Protein AF-W4M467-F1 (afdb_monomer_lite)

Sequence (39 aa):
MQRCWRDLNTAAQHFMVSATAYENHGKFLLNQPDAKPFG

pLDDT: mean 79.67, std 8.58, range [56.38, 90.94]

Foldseek 3Di:
DVVVVVVVVVVCPDLCNDPVQVVLVVCVVVVPPPRDNRD

Structure (mmCIF, N/CA/C/O backbone):
data_AF-W4M467-F1
#
_entry.id   AF-W4M467-F1
#
loop_
_atom_site.group_PDB
_atom_site.id
_atom_site.type_symbol
_atom_site.label_atom_id
_atom_site.label_alt_id
_atom_site.label_comp_id
_atom_site.label_asym_id
_atom_site.label_entity_id
_atom_site.label_seq_id
_atom_site.pdbx_PDB_ins_code
_atom_site.Cartn_x
_atom_site.Cartn_y
_atom_site.Cartn_z
_atom_site.occupancy
_atom_site.B_iso_or_equiv
_atom_site.auth_seq_id
_atom_site.auth_comp_id
_atom_site.auth_asym_id
_atom_site.auth_atom_id
_atom_site.pdbx_PDB_model_num
ATOM 1 N N . MET A 1 1 ? 9.225 -6.956 -25.010 1.00 73.50 1 MET A N 1
ATOM 2 C CA . MET A 1 1 ? 8.014 -7.342 -24.247 1.00 73.50 1 MET A CA 1
ATOM 3 C C . MET A 1 1 ? 8.325 -8.032 -22.918 1.00 73.50 1 MET A C 1
ATOM 5 O O . MET A 1 1 ? 7.869 -7.528 -21.907 1.00 73.50 1 MET A O 1
ATOM 9 N N . GLN A 1 2 ? 9.135 -9.100 -22.853 1.00 87.19 2 GLN A N 1
ATOM 10 C CA . GLN A 1 2 ? 9.409 -9.830 -21.591 1.00 87.19 2 GLN A CA 1
ATOM 11 C C . GLN A 1 2 ? 9.940 -8.983 -20.417 1.00 87.19 2 GLN A C 1
ATOM 13 O O . GLN A 1 2 ? 9.681 -9.317 -19.266 1.00 87.19 2 GLN A O 1
ATOM 18 N N . ARG A 1 3 ? 10.698 -7.910 -20.681 1.00 87.81 3 ARG A N 1
ATOM 19 C CA . ARG A 1 3 ? 11.236 -7.031 -19.630 1.00 87.81 3 AR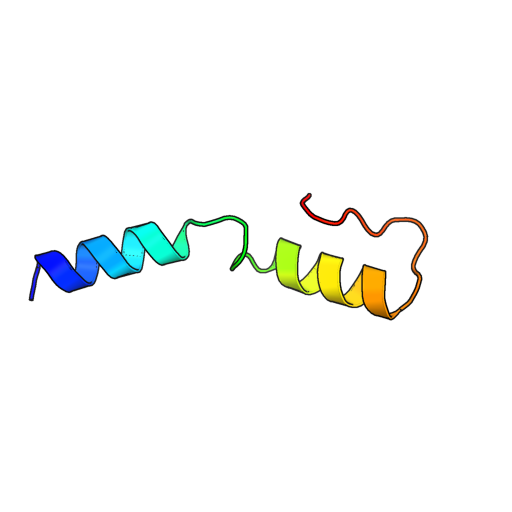G A CA 1
ATOM 20 C C . ARG A 1 3 ? 10.138 -6.198 -18.956 1.00 87.81 3 ARG A C 1
ATOM 22 O O . ARG A 1 3 ? 9.964 -6.329 -17.757 1.00 87.81 3 ARG A O 1
ATOM 29 N N . CYS A 1 4 ? 9.317 -5.486 -19.735 1.00 89.25 4 CYS A N 1
ATOM 30 C CA . CYS 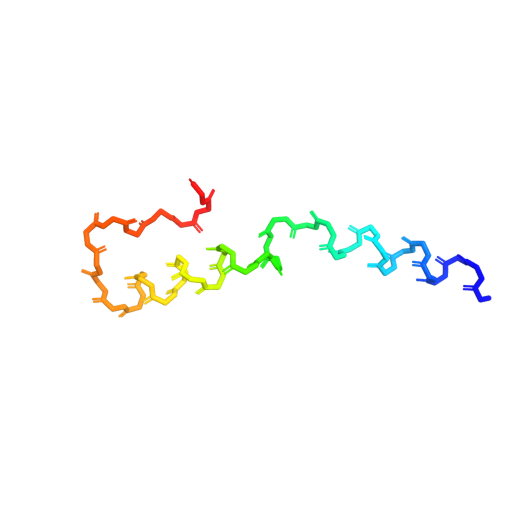A 1 4 ? 8.189 -4.703 -19.212 1.00 89.25 4 CYS A CA 1
ATOM 31 C C . CYS A 1 4 ? 7.234 -5.525 -18.341 1.00 89.25 4 CYS A C 1
ATOM 33 O O . CYS A 1 4 ? 6.787 -5.047 -17.308 1.00 89.25 4 CYS A O 1
ATOM 35 N N . TRP A 1 5 ? 6.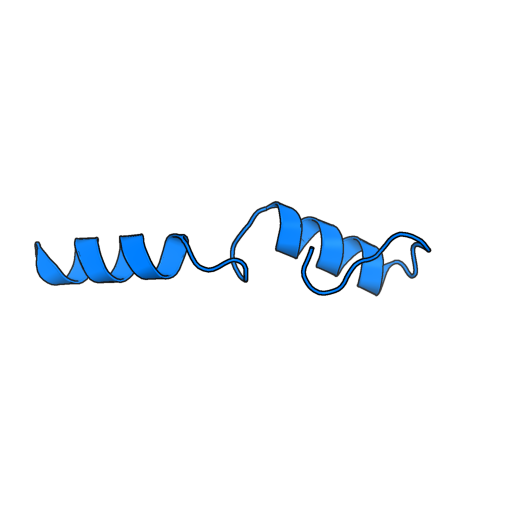938 -6.766 -18.736 1.00 86.25 5 TRP A N 1
ATOM 36 C CA . TRP A 1 5 ? 6.065 -7.642 -17.951 1.00 86.25 5 TRP A CA 1
ATOM 37 C C . TRP A 1 5 ? 6.667 -8.010 -16.590 1.00 8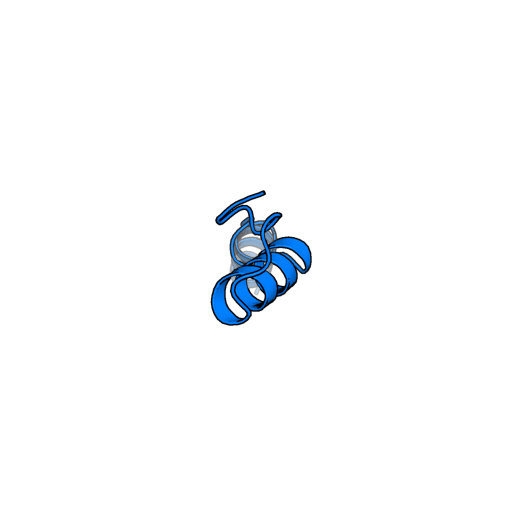6.25 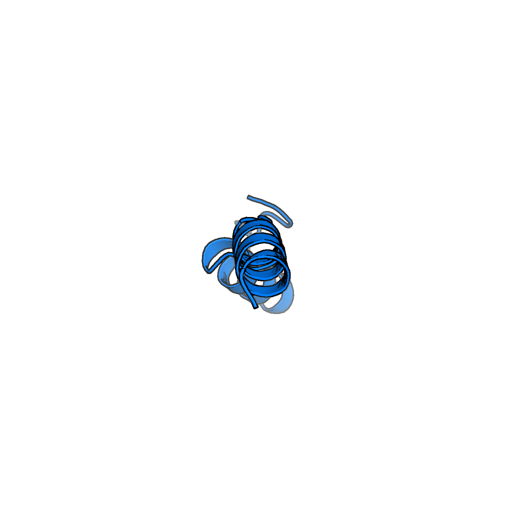5 TRP A C 1
ATOM 39 O O . TRP A 1 5 ? 5.954 -8.026 -15.591 1.00 86.25 5 TRP A O 1
ATOM 49 N N . ARG A 1 6 ? 7.981 -8.259 -16.524 1.00 90.94 6 ARG A N 1
ATOM 50 C CA . ARG A 1 6 ? 8.676 -8.528 -15.254 1.00 90.94 6 ARG A CA 1
ATOM 51 C C . ARG A 1 6 ? 8.760 -7.287 -14.375 1.00 90.94 6 ARG A C 1
ATOM 53 O O . ARG A 1 6 ? 8.575 -7.395 -13.165 1.00 90.94 6 ARG A O 1
ATOM 60 N N . ASP A 1 7 ? 8.995 -6.132 -14.984 1.00 90.94 7 ASP A N 1
ATOM 61 C CA . ASP A 1 7 ? 9.067 -4.862 -14.266 1.00 90.94 7 ASP A CA 1
ATOM 62 C C . ASP A 1 7 ? 7.693 -4.513 -13.660 1.00 90.94 7 ASP A C 1
ATOM 64 O O . ASP A 1 7 ? 7.607 -4.203 -12.473 1.00 90.94 7 ASP A O 1
ATOM 68 N N . LEU A 1 8 ? 6.604 -4.687 -14.420 1.00 87.31 8 LEU A N 1
ATOM 69 C CA . LEU A 1 8 ? 5.230 -4.520 -13.925 1.00 87.31 8 LEU A CA 1
ATOM 70 C C . LEU A 1 8 ? 4.883 -5.511 -12.810 1.00 87.31 8 LEU A C 1
ATOM 72 O O . LEU A 1 8 ? 4.302 -5.117 -11.802 1.00 87.31 8 LEU A O 1
ATOM 76 N N . ASN A 1 9 ? 5.254 -6.784 -12.962 1.00 87.44 9 ASN A N 1
ATOM 77 C CA . ASN A 1 9 ? 4.986 -7.796 -11.942 1.00 87.44 9 ASN A CA 1
ATOM 78 C C . ASN A 1 9 ? 5.732 -7.507 -10.630 1.00 87.44 9 ASN A C 1
ATOM 80 O O . ASN A 1 9 ? 5.187 -7.710 -9.552 1.00 87.44 9 ASN A O 1
ATOM 84 N N . THR A 1 10 ? 6.960 -6.992 -10.717 1.00 87.19 10 THR A N 1
ATOM 85 C CA . THR A 1 10 ? 7.737 -6.573 -9.541 1.00 87.19 10 THR A CA 1
ATOM 86 C C . THR A 1 10 ? 7.097 -5.354 -8.879 1.00 87.19 10 THR A C 1
ATOM 88 O O . THR A 1 10 ? 6.948 -5.324 -7.660 1.00 87.19 10 THR A O 1
ATOM 91 N N . ALA A 1 11 ? 6.638 -4.384 -9.678 1.00 85.12 11 ALA A N 1
ATOM 92 C CA . ALA A 1 11 ? 5.961 -3.199 -9.165 1.00 85.12 11 ALA A CA 1
ATOM 93 C C . ALA A 1 11 ? 4.636 -3.533 -8.450 1.00 85.12 11 ALA A C 1
ATOM 95 O O . ALA A 1 11 ? 4.318 -2.939 -7.421 1.00 85.12 11 ALA A O 1
ATOM 96 N N . ALA A 1 12 ? 3.888 -4.517 -8.958 1.00 82.00 12 ALA A N 1
ATOM 97 C CA . ALA A 1 12 ? 2.628 -4.975 -8.372 1.00 82.00 12 ALA A CA 1
ATOM 98 C C . ALA A 1 12 ? 2.792 -5.674 -7.009 1.00 82.00 12 ALA A C 1
ATOM 100 O O . ALA A 1 12 ? 1.838 -5.742 -6.239 1.00 82.00 12 ALA A O 1
ATOM 101 N N . GLN A 1 13 ? 3.989 -6.179 -6.691 1.00 80.88 13 GLN A N 1
ATOM 102 C CA . GLN A 1 13 ? 4.289 -6.798 -5.394 1.00 80.88 13 GLN A CA 1
ATOM 103 C C . GLN A 1 13 ? 4.647 -5.777 -4.304 1.00 80.88 13 GLN A C 1
ATOM 105 O O . GLN A 1 13 ? 4.823 -6.157 -3.145 1.00 80.88 13 GLN A O 1
ATOM 110 N N . HIS A 1 14 ? 4.757 -4.483 -4.628 1.00 78.06 14 HIS A N 1
ATOM 111 C CA . HIS A 1 14 ? 4.993 -3.465 -3.610 1.00 78.06 14 HIS A CA 1
ATOM 112 C C . HIS A 1 14 ? 3.791 -3.344 -2.669 1.00 78.06 14 HIS A C 1
ATOM 114 O O . HIS A 1 14 ? 2.656 -3.142 -3.095 1.00 78.06 14 HIS A O 1
ATOM 120 N N . PHE A 1 15 ? 4.061 -3.370 -1.362 1.00 66.50 15 PHE A N 1
ATOM 121 C CA . PHE A 1 15 ? 3.043 -3.244 -0.313 1.00 66.50 15 PHE A CA 1
ATOM 122 C C . PHE A 1 15 ? 2.150 -2.001 -0.456 1.00 66.50 15 PHE A C 1
ATOM 124 O O . PHE A 1 15 ? 1.001 -2.031 -0.033 1.00 66.50 15 PHE A O 1
ATOM 131 N N . MET A 1 16 ? 2.645 -0.948 -1.112 1.00 68.81 16 MET A N 1
ATOM 132 C CA . MET A 1 16 ? 1.920 0.299 -1.383 1.00 68.81 16 MET A CA 1
ATOM 133 C C . MET A 1 16 ? 0.719 0.155 -2.332 1.00 68.81 16 MET A C 1
ATOM 135 O O . MET A 1 16 ? -0.135 1.035 -2.339 1.00 68.81 16 MET A O 1
ATOM 139 N N . VAL A 1 17 ? 0.643 -0.917 -3.131 1.00 74.38 17 VAL A N 1
ATOM 140 C CA . VAL A 1 17 ? -0.472 -1.179 -4.069 1.00 74.38 17 VAL A CA 1
ATOM 141 C C . VAL A 1 17 ? -1.307 -2.401 -3.673 1.00 74.38 17 VAL A C 1
ATOM 143 O O . VAL A 1 17 ? -2.132 -2.881 -4.448 1.00 74.38 17 VAL A O 1
ATOM 146 N N . SER A 1 18 ? -1.114 -2.908 -2.454 1.00 80.06 18 SER A N 1
ATOM 147 C CA . SER A 1 18 ? -1.917 -4.002 -1.912 1.00 80.06 18 SER A CA 1
ATOM 148 C C . SER A 1 18 ? -3.329 -3.532 -1.552 1.00 80.06 18 SER A C 1
ATOM 150 O O . SER A 1 18 ? -3.527 -2.408 -1.087 1.00 80.06 18 SER A O 1
ATOM 152 N N . ALA A 1 19 ? -4.312 -4.429 -1.667 1.00 80.12 19 ALA A N 1
ATOM 153 C CA . ALA A 1 19 ? -5.674 -4.194 -1.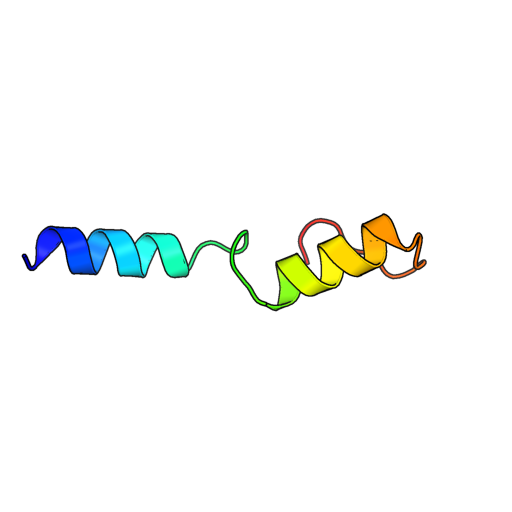181 1.00 80.12 19 ALA A CA 1
ATOM 154 C C . ALA A 1 19 ? -5.694 -3.774 0.301 1.00 80.12 19 ALA A C 1
ATOM 156 O O . ALA A 1 19 ? -6.448 -2.883 0.686 1.00 80.12 19 ALA A O 1
ATOM 157 N N . THR A 1 20 ? -4.796 -4.343 1.110 1.00 81.94 20 THR A N 1
ATOM 158 C CA . THR A 1 20 ? -4.638 -3.993 2.528 1.00 81.94 20 THR A CA 1
ATOM 159 C C . THR A 1 20 ? -4.165 -2.554 2.740 1.00 81.94 20 THR A C 1
ATOM 161 O O . THR A 1 20 ? -4.600 -1.902 3.685 1.00 81.94 20 THR A O 1
ATOM 164 N N . ALA A 1 21 ? -3.312 -2.026 1.857 1.00 79.31 21 ALA A N 1
ATOM 165 C CA . ALA A 1 21 ? -2.850 -0.643 1.941 1.00 79.31 21 ALA A CA 1
ATOM 166 C C . ALA A 1 21 ? -3.973 0.346 1.605 1.00 79.31 21 ALA A C 1
ATOM 168 O O . ALA A 1 21 ? -4.128 1.347 2.302 1.00 79.31 21 ALA A O 1
ATOM 169 N N . TYR A 1 22 ? -4.806 0.043 0.604 1.00 81.38 22 TYR A N 1
ATOM 170 C CA . TYR A 1 22 ? -5.988 0.855 0.292 1.00 81.38 22 TYR A CA 1
ATOM 171 C C . TYR A 1 22 ? -7.036 0.819 1.407 1.00 81.38 22 TYR A C 1
ATOM 173 O O . TYR A 1 22 ? -7.604 1.858 1.745 1.00 81.38 22 TYR A O 1
ATOM 181 N N . GLU A 1 23 ? -7.258 -0.345 2.019 1.00 83.94 23 GLU A N 1
ATOM 182 C CA . GLU A 1 23 ? -8.154 -0.472 3.170 1.00 83.94 23 GLU A CA 1
ATOM 183 C C . GLU A 1 23 ? -7.654 0.369 4.352 1.00 83.94 23 GLU A C 1
ATOM 185 O O . GLU A 1 23 ? -8.401 1.172 4.912 1.00 83.94 23 GLU A O 1
ATOM 190 N N . ASN A 1 24 ? -6.369 0.254 4.684 1.00 82.62 24 ASN A N 1
ATOM 191 C CA . ASN A 1 24 ? -5.754 1.021 5.762 1.00 82.62 24 ASN A CA 1
ATOM 192 C C . ASN A 1 24 ? -5.742 2.530 5.483 1.00 82.62 24 ASN A C 1
ATOM 194 O O . ASN A 1 24 ? -5.970 3.324 6.398 1.00 82.62 24 ASN A O 1
ATOM 198 N N . HIS A 1 25 ? -5.547 2.941 4.228 1.00 84.44 25 HIS A N 1
ATOM 199 C CA . HIS A 1 25 ? -5.662 4.341 3.826 1.00 84.44 25 HIS A CA 1
ATOM 200 C C . HIS A 1 25 ? -7.083 4.881 4.050 1.00 84.44 25 HIS A C 1
ATOM 202 O O . HIS A 1 25 ? -7.253 5.973 4.591 1.00 84.44 25 HIS A O 1
ATOM 208 N N . GLY A 1 26 ? -8.108 4.090 3.716 1.00 82.50 26 GLY A N 1
ATOM 209 C CA . GLY A 1 26 ? -9.502 4.421 4.016 1.00 82.50 26 GLY A CA 1
ATOM 210 C C . GLY A 1 26 ? -9.762 4.547 5.518 1.00 82.50 26 GLY A C 1
ATOM 211 O O . GLY A 1 26 ? -10.371 5.521 5.956 1.00 82.50 26 GLY A O 1
ATOM 212 N N . LYS A 1 27 ? -9.240 3.618 6.328 1.00 84.56 27 LYS A N 1
ATOM 213 C CA . LYS A 1 27 ? -9.339 3.682 7.798 1.00 84.56 27 LYS A CA 1
ATOM 214 C C . LYS A 1 27 ? -8.687 4.945 8.362 1.00 84.56 27 LYS A C 1
ATOM 216 O O . LYS A 1 27 ? -9.250 5.554 9.270 1.00 84.56 27 LYS A O 1
ATOM 221 N N . PHE A 1 28 ? -7.553 5.364 7.800 1.00 82.81 28 PHE A N 1
ATOM 222 C CA . PHE A 1 28 ? -6.874 6.601 8.185 1.00 82.81 28 PHE A CA 1
ATOM 223 C C . PHE A 1 28 ? -7.715 7.841 7.851 1.00 82.81 28 PHE A C 1
ATOM 225 O O . PHE A 1 28 ? -7.929 8.686 8.717 1.00 82.81 28 PHE A O 1
ATOM 232 N N . LEU A 1 29 ? -8.265 7.923 6.633 1.00 85.62 29 LEU A N 1
ATOM 233 C CA . LEU A 1 29 ? -9.157 9.020 6.228 1.00 85.62 29 LEU A CA 1
ATOM 234 C C . LEU A 1 29 ? -10.425 9.101 7.090 1.00 85.62 29 LEU A C 1
ATOM 236 O O . LEU A 1 29 ? -10.936 10.190 7.345 1.00 85.62 29 LEU A O 1
ATOM 240 N N . LEU A 1 30 ? -10.922 7.954 7.553 1.00 88.25 30 LEU A N 1
ATOM 241 C CA . LEU A 1 30 ? -12.119 7.849 8.387 1.00 88.25 30 LEU A CA 1
ATOM 242 C C . LEU A 1 30 ? -11.830 7.948 9.896 1.00 88.25 30 LEU A C 1
ATOM 244 O O . LEU A 1 30 ? -12.751 7.758 10.689 1.00 88.25 30 LEU A O 1
ATOM 248 N N . ASN A 1 31 ? -10.590 8.250 10.305 1.00 81.75 31 ASN A N 1
ATOM 249 C CA . ASN A 1 31 ? -10.153 8.309 11.708 1.00 81.75 31 ASN A CA 1
ATOM 250 C C . ASN A 1 31 ? -10.520 7.051 12.523 1.00 81.75 31 ASN A C 1
ATOM 252 O O . ASN A 1 31 ? -10.865 7.138 13.704 1.00 81.75 31 ASN A O 1
ATOM 256 N N . GLN A 1 32 ? -10.467 5.867 11.906 1.00 81.31 32 GLN A N 1
ATOM 257 C CA . GLN A 1 32 ? -10.684 4.626 12.643 1.00 81.31 32 GLN A CA 1
ATOM 258 C C . GLN A 1 32 ? -9.476 4.309 13.544 1.00 81.31 32 GLN A C 1
ATOM 260 O O . GLN A 1 32 ? -8.332 4.441 13.108 1.00 81.31 32 GLN A O 1
ATOM 265 N N . PRO A 1 33 ? -9.706 3.834 14.782 1.00 75.06 33 PRO A N 1
ATOM 266 C CA . PRO A 1 33 ? -8.651 3.634 15.780 1.00 75.06 33 PRO A CA 1
ATOM 267 C C . PRO A 1 33 ? -7.665 2.497 15.454 1.00 75.06 33 PRO A C 1
ATOM 269 O O . PRO A 1 33 ? -6.604 2.433 16.064 1.00 75.06 33 PRO A O 1
ATOM 272 N N . ASP A 1 34 ? -7.988 1.621 14.496 1.00 73.94 34 ASP A N 1
ATOM 273 C CA . ASP A 1 34 ? -7.148 0.489 14.061 1.00 73.94 34 ASP A CA 1
ATOM 274 C C . ASP A 1 34 ? -6.442 0.754 12.711 1.00 73.94 34 ASP A C 1
ATOM 276 O O . ASP A 1 34 ? -6.000 -0.157 12.010 1.00 73.94 34 ASP A O 1
ATOM 280 N N . ALA A 1 35 ? -6.365 2.021 12.289 1.00 66.25 35 ALA A N 1
ATOM 281 C CA . ALA A 1 35 ? -5.705 2.401 11.045 1.00 66.25 35 ALA A CA 1
ATOM 282 C C . ALA A 1 35 ? -4.176 2.306 11.182 1.00 66.25 35 ALA A C 1
ATOM 284 O O . ALA A 1 35 ? -3.522 3.214 11.699 1.00 66.25 35 ALA A O 1
ATOM 285 N N . LYS A 1 36 ? -3.584 1.218 10.682 1.00 68.12 36 LYS A N 1
ATOM 286 C CA . LYS A 1 36 ? -2.127 1.087 10.562 1.00 68.12 36 LYS A CA 1
ATOM 287 C C . LYS A 1 36 ? -1.662 1.641 9.217 1.00 68.12 36 LYS A C 1
ATOM 289 O O . LYS A 1 36 ? -2.064 1.101 8.189 1.00 68.12 36 LYS A O 1
ATOM 294 N N . PRO A 1 37 ? -0.806 2.675 9.176 1.00 61.03 37 PRO A N 1
ATOM 295 C CA . PRO A 1 37 ? -0.463 3.361 7.931 1.00 61.03 37 PRO A CA 1
ATOM 296 C C . PRO A 1 37 ? 0.189 2.443 6.886 1.00 61.03 37 PRO A C 1
ATOM 298 O O . PRO A 1 37 ? -0.006 2.665 5.697 1.00 61.03 37 PRO A O 1
ATOM 301 N N . PHE A 1 38 ? 0.893 1.386 7.309 1.00 62.03 38 PHE A N 1
ATOM 302 C CA . PHE A 1 38 ? 1.544 0.425 6.415 1.00 62.03 38 PHE A CA 1
ATOM 303 C C . PHE A 1 38 ? 1.539 -0.995 7.003 1.00 62.03 38 PHE A C 1
ATOM 305 O O . PHE A 1 38 ? 2.595 -1.587 7.184 1.00 62.03 38 PHE A O 1
ATOM 312 N N . GLY A 1 39 ? 0.349 -1.541 7.288 1.00 56.38 39 GLY A N 1
ATOM 313 C CA . GLY A 1 39 ? 0.207 -2.909 7.821 1.00 56.38 39 GLY A CA 1
ATOM 314 C C . GLY A 1 39 ? 0.570 -3.054 9.296 1.00 56.38 39 GLY A C 1
ATOM 315 O O . GLY A 1 39 ? 1.341 -2.228 9.823 1.00 56.38 39 GLY A O 1
#

Secondary structure (DSSP, 8-state):
-HHHHHHHHHHHTSGGGSHHHHHHHHHHHTT-TT--TT-

Organism: NCBI:txid1429439

Radius of gyration: 13.76 Å; chains: 1; bounding box: 23×19×40 Å